Protein AF-A0A5B0AT53-F1 (afdb_monomer)

pLDDT: mean 71.48, std 12.98, range [48.03, 87.12]

Mean predicted aligned error: 10.18 Å

Radius of gyration: 14.53 Å; Cα contacts (8 Å, |Δi|>4): 42; chains: 1; bounding box: 28×27×37 Å

Secondary structure (DSSP, 8-state):
-PPTT--HHHHHHHHHHTTSHHHHHHHHHHHS---HHHHHHHHHTHHHHTS----SSHHHHHHHHH-

Organism: NCBI:txid1828112

Sequence (67 aa):
MPPAGVDREEVDAARRALRCGELAELTASARAPLTAGRFLRNITGAPHRTSFRFPNDPVRAERELCG

Solvent-accessible surface area (backbone atoms only — not comparable to full-atom values): 4060 Å² total; per-residue (Å²): 131,68,63,92,96,51,60,63,66,49,52,52,27,39,59,51,23,54,67,18,56,70,51,22,57,49,47,53,61,71,70,47,82,93,44,76,86,48,58,64,54,57,63,77,48,54,80,67,71,74,66,76,80,78,61,90,50,30,62,62,27,22,50,70,37,66,100

InterPro domains:
  IPR058983 Terminal beta-(1->2)-arabinofuranosyltransferase, C-terminal domain [PF26371] (3-46)

Foldseek 3Di:
DDPPPDDPVQVVLQVLLCCFAPNVVVNCLVPDDDDPVVVVVCVVCVPVVVPDDADPRSNRSSVVGVD

Structure (mmCIF, N/CA/C/O backbone):
data_AF-A0A5B0AT53-F1
#
_entry.id   AF-A0A5B0AT53-F1
#
loop_
_atom_site.group_PDB
_atom_site.id
_atom_site.type_symbol
_atom_site.label_atom_id
_atom_site.label_alt_id
_atom_site.label_comp_id
_atom_site.label_asym_id
_atom_site.label_entity_id
_atom_site.label_seq_id
_atom_site.pdbx_PDB_ins_code
_atom_site.Cartn_x
_atom_site.Cartn_y
_atom_site.Cartn_z
_atom_site.occupancy
_atom_site.B_iso_or_equiv
_atom_site.auth_seq_id
_atom_site.auth_comp_id
_atom_site.auth_asym_id
_atom_site.auth_atom_id
_atom_site.pdbx_PDB_model_num
ATOM 1 N N . MET A 1 1 ? 0.276 10.571 -17.536 1.00 58.84 1 MET A N 1
ATOM 2 C CA . MET A 1 1 ? 1.704 10.306 -17.801 1.00 58.84 1 MET A CA 1
ATOM 3 C C . MET A 1 1 ? 2.398 10.195 -16.452 1.00 58.84 1 MET A C 1
ATOM 5 O O . MET A 1 1 ? 2.063 11.014 -15.600 1.00 58.84 1 MET A O 1
ATOM 9 N N . PRO A 1 2 ? 3.228 9.173 -16.193 1.00 62.62 2 PRO A N 1
ATOM 10 C CA . PRO A 1 2 ? 4.036 9.142 -14.975 1.00 62.62 2 PRO A 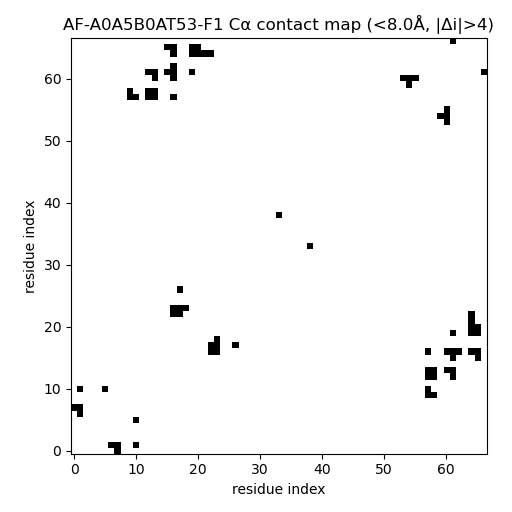CA 1
ATOM 11 C C . PRO A 1 2 ? 5.025 10.327 -14.951 1.00 62.62 2 PRO A C 1
ATOM 13 O O . PRO A 1 2 ? 5.308 10.894 -16.012 1.00 62.62 2 PRO A O 1
ATOM 16 N N . PRO A 1 3 ? 5.493 10.757 -13.763 1.00 71.00 3 PRO A N 1
ATOM 17 C CA . PRO A 1 3 ? 6.511 11.799 -13.656 1.00 71.00 3 PRO A CA 1
ATOM 18 C C . PRO A 1 3 ? 7.806 11.374 -14.364 1.00 71.00 3 PRO A C 1
ATOM 20 O O . PRO A 1 3 ? 8.077 10.184 -14.524 1.00 71.00 3 PRO A O 1
ATOM 23 N N . ALA A 1 4 ? 8.597 12.353 -14.811 1.00 74.31 4 ALA A N 1
ATOM 24 C CA . ALA A 1 4 ? 9.849 12.088 -15.514 1.00 74.31 4 ALA A CA 1
ATOM 25 C C . ALA A 1 4 ? 10.786 11.223 -14.652 1.00 74.31 4 ALA A C 1
ATOM 27 O O . ALA A 1 4 ? 11.002 11.527 -13.480 1.00 74.31 4 ALA A O 1
ATOM 28 N N . GLY A 1 5 ? 11.320 10.149 -15.241 1.00 72.81 5 GLY A N 1
ATOM 29 C CA . GLY A 1 5 ? 12.180 9.182 -14.550 1.00 72.81 5 GLY A CA 1
ATOM 30 C C . GLY A 1 5 ? 11.450 8.009 -13.887 1.00 72.81 5 GLY A C 1
ATOM 31 O O . GLY A 1 5 ? 12.105 7.226 -13.212 1.00 72.81 5 GLY A O 1
ATOM 32 N N . VAL A 1 6 ? 10.132 7.870 -14.074 1.00 75.62 6 VAL A N 1
ATOM 33 C CA . VAL A 1 6 ? 9.360 6.718 -13.582 1.00 75.62 6 VAL A CA 1
ATOM 34 C C . VAL A 1 6 ? 8.782 5.930 -14.754 1.00 75.62 6 VAL A C 1
ATOM 36 O O . VAL A 1 6 ? 8.079 6.496 -15.599 1.00 75.62 6 VAL A O 1
ATOM 39 N N . ASP A 1 7 ? 9.055 4.626 -14.786 1.00 84.62 7 ASP A N 1
ATOM 40 C CA . ASP A 1 7 ? 8.563 3.745 -15.836 1.00 84.62 7 ASP A CA 1
ATOM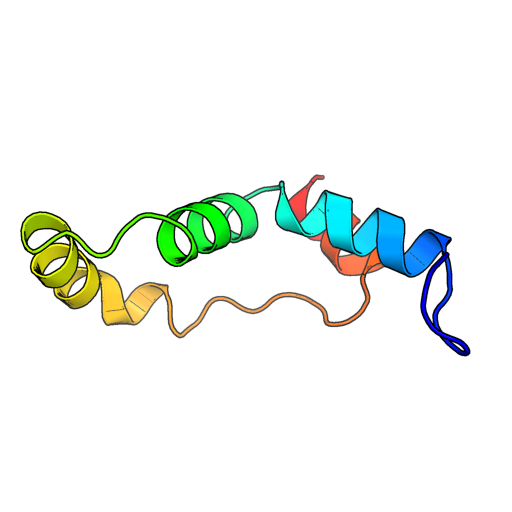 41 C C . ASP A 1 7 ? 7.042 3.527 -15.713 1.00 84.62 7 ASP A C 1
ATOM 43 O O . ASP A 1 7 ? 6.460 3.446 -14.625 1.00 84.62 7 ASP A O 1
ATOM 47 N N . ARG A 1 8 ? 6.352 3.478 -16.855 1.00 84.25 8 ARG A N 1
ATOM 48 C CA . ARG A 1 8 ? 4.895 3.320 -16.885 1.00 84.25 8 ARG A CA 1
ATOM 49 C C . ARG A 1 8 ? 4.465 1.924 -16.439 1.00 84.25 8 ARG A C 1
ATOM 51 O O . ARG A 1 8 ? 3.439 1.804 -15.770 1.00 84.25 8 ARG A O 1
ATOM 58 N N . GLU A 1 9 ? 5.232 0.903 -16.797 1.00 83.69 9 GLU A N 1
ATOM 59 C CA . GLU A 1 9 ? 4.974 -0.485 -16.428 1.00 83.69 9 GLU A CA 1
ATOM 60 C C . GLU A 1 9 ? 5.138 -0.682 -14.921 1.00 83.69 9 GLU A C 1
ATOM 62 O O . GLU A 1 9 ? 4.275 -1.295 -14.289 1.00 83.69 9 GLU A O 1
ATOM 67 N N . GLU A 1 10 ? 6.162 -0.067 -14.323 1.00 81.06 10 GLU A N 1
ATOM 68 C CA . GLU A 1 10 ? 6.367 -0.050 -12.870 1.00 81.06 10 GLU A CA 1
ATOM 69 C C . GLU A 1 10 ? 5.187 0.598 -12.134 1.00 81.06 10 GLU A C 1
ATOM 71 O O . GLU A 1 10 ? 4.703 0.077 -11.127 1.00 81.06 10 GLU A O 1
ATOM 76 N N . VAL A 1 11 ? 4.663 1.712 -12.656 1.00 84.69 11 VAL A N 1
ATOM 77 C CA . VAL A 1 11 ? 3.499 2.395 -12.066 1.00 84.69 11 VAL A CA 1
ATOM 78 C C . VAL A 1 11 ? 2.240 1.544 -12.156 1.00 84.69 11 VAL A C 1
ATOM 80 O O . VAL A 1 11 ? 1.446 1.508 -11.210 1.00 84.69 11 VAL A O 1
ATOM 83 N N . ASP A 1 12 ? 2.025 0.866 -13.278 1.00 86.12 12 ASP A N 1
ATOM 84 C CA . ASP A 1 12 ? 0.849 0.021 -13.446 1.00 86.12 12 ASP A CA 1
ATOM 85 C C . ASP A 1 12 ? 0.942 -1.256 -12.594 1.00 86.12 12 ASP A C 1
ATOM 87 O O . ASP A 1 12 ? -0.069 -1.647 -12.002 1.00 86.12 12 ASP A O 1
ATOM 91 N N . ALA A 1 13 ? 2.138 -1.827 -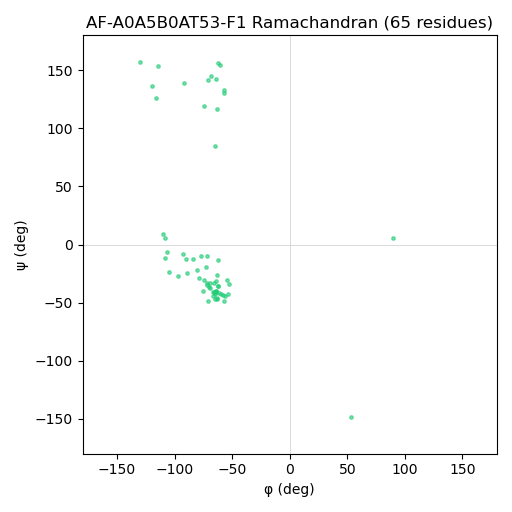12.421 1.00 82.38 13 ALA A N 1
ATOM 92 C CA . ALA A 1 13 ? 2.393 -2.918 -11.478 1.00 82.38 13 ALA A CA 1
ATOM 93 C C . ALA A 1 13 ? 2.143 -2.486 -10.024 1.00 82.38 13 ALA A C 1
ATOM 95 O O . ALA A 1 13 ? 1.372 -3.128 -9.308 1.00 82.38 13 ALA A O 1
ATOM 96 N N . ALA A 1 14 ? 2.665 -1.325 -9.611 1.00 83.69 14 ALA A N 1
ATOM 97 C CA . ALA A 1 14 ? 2.421 -0.769 -8.278 1.00 83.69 14 ALA A CA 1
ATOM 98 C C . ALA A 1 14 ? 0.920 -0.569 -8.008 1.00 83.69 14 ALA A C 1
ATOM 100 O O . ALA A 1 14 ? 0.404 -0.912 -6.942 1.00 83.69 14 ALA A O 1
ATOM 101 N N . ARG A 1 15 ? 0.178 -0.044 -8.992 1.00 87.12 15 ARG A N 1
ATOM 102 C CA . ARG 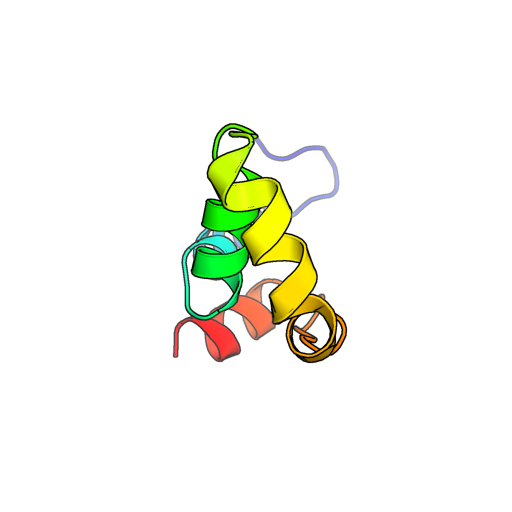A 1 15 ? -1.279 0.134 -8.886 1.00 87.12 15 ARG A CA 1
ATOM 103 C C . ARG A 1 15 ? -2.020 -1.186 -8.720 1.00 87.12 15 ARG A C 1
ATOM 105 O O . ARG A 1 15 ? -3.050 -1.193 -8.047 1.00 87.12 15 ARG A O 1
ATOM 112 N N . ARG A 1 16 ? -1.558 -2.258 -9.368 1.00 85.81 16 ARG A N 1
ATOM 113 C CA . ARG A 1 16 ? -2.147 -3.596 -9.233 1.00 85.81 16 ARG A CA 1
ATOM 114 C C . ARG A 1 16 ? -1.841 -4.178 -7.855 1.00 85.81 16 ARG A C 1
ATOM 116 O O . ARG A 1 16 ? -2.791 -4.517 -7.157 1.00 85.81 16 ARG A O 1
ATOM 123 N N . ALA A 1 17 ? -0.586 -4.130 -7.408 1.00 85.81 17 ALA A N 1
ATOM 124 C CA . ALA A 1 17 ? -0.172 -4.578 -6.075 1.00 85.81 17 ALA A CA 1
ATOM 125 C C . ALA A 1 17 ? -0.984 -3.921 -4.938 1.00 85.81 17 ALA A C 1
ATOM 127 O O . ALA A 1 17 ? -1.447 -4.605 -4.029 1.00 85.81 17 ALA A O 1
ATOM 128 N N . LEU A 1 18 ? -1.255 -2.609 -5.025 1.00 85.00 18 LEU A N 1
ATOM 129 C CA . LEU A 1 18 ? -2.062 -1.865 -4.038 1.00 85.00 18 LEU A CA 1
ATOM 130 C C . LEU A 1 18 ? -3.520 -2.341 -3.902 1.00 85.00 18 LEU A C 1
ATOM 132 O O . LEU A 1 18 ? -4.218 -1.915 -2.982 1.00 85.00 18 LEU A O 1
ATOM 136 N N . ARG A 1 19 ? -4.009 -3.163 -4.834 1.00 86.62 19 ARG A N 1
ATOM 137 C CA . ARG A 1 19 ? -5.374 -3.704 -4.836 1.00 86.62 19 ARG A CA 1
ATOM 138 C C . ARG A 1 19 ? -5.432 -5.192 -4.496 1.00 86.62 19 ARG A C 1
ATOM 140 O O . ARG A 1 19 ? -6.519 -5.756 -4.549 1.00 86.62 19 ARG A O 1
ATOM 147 N N . CYS A 1 20 ? -4.310 -5.806 -4.129 1.00 85.94 20 CYS A N 1
ATOM 148 C CA . CYS A 1 20 ? -4.234 -7.230 -3.823 1.00 85.94 20 CYS A CA 1
ATOM 149 C C . CYS A 1 20 ? -3.899 -7.509 -2.350 1.00 85.94 20 CYS A C 1
ATOM 151 O O . CYS A 1 20 ? -3.239 -6.708 -1.682 1.00 8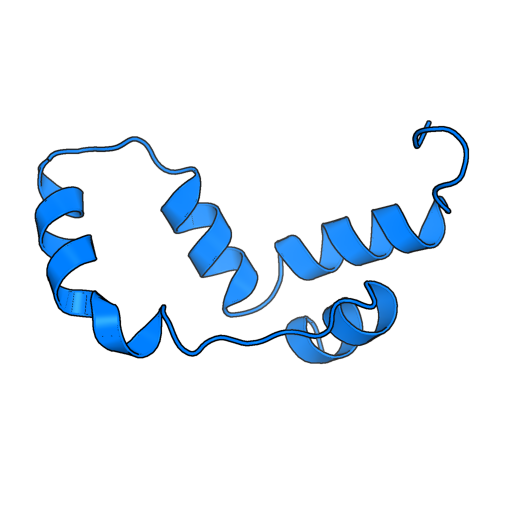5.94 20 CYS A O 1
ATOM 153 N N . GLY A 1 21 ? -4.341 -8.674 -1.867 1.00 82.81 21 GLY A N 1
ATOM 154 C CA . GLY A 1 21 ? -3.955 -9.250 -0.577 1.00 82.81 21 GLY A CA 1
ATOM 155 C C . GLY A 1 21 ? -4.130 -8.329 0.637 1.00 82.81 21 GLY A C 1
ATOM 156 O O . GLY A 1 21 ? -5.008 -7.466 0.687 1.00 82.81 21 GLY A O 1
ATOM 157 N N . GLU A 1 22 ? -3.256 -8.504 1.630 1.00 78.00 22 GLU A N 1
ATOM 158 C CA . GLU A 1 22 ? -3.250 -7.718 2.874 1.00 78.00 22 GLU A CA 1
ATOM 159 C C . GLU A 1 22 ? -2.983 -6.219 2.624 1.00 78.00 22 GLU A C 1
ATOM 161 O O . GLU A 1 22 ? -3.470 -5.361 3.365 1.00 78.00 22 GLU A O 1
ATOM 166 N N . LEU A 1 23 ? -2.288 -5.873 1.532 1.00 78.81 23 LEU A N 1
ATOM 167 C CA . LEU A 1 23 ? -2.018 -4.484 1.155 1.00 78.81 23 LEU A CA 1
ATOM 168 C C . LEU A 1 23 ? -3.292 -3.742 0.710 1.00 78.81 23 LEU A C 1
ATOM 170 O O . LEU A 1 23 ? -3.435 -2.546 0.991 1.00 78.81 23 LEU A O 1
ATOM 174 N N . ALA A 1 24 ? -4.242 -4.437 0.079 1.00 82.81 24 ALA A N 1
ATOM 175 C CA . ALA A 1 24 ? -5.552 -3.879 -0.257 1.00 82.81 24 ALA A CA 1
ATOM 176 C C . ALA A 1 24 ? -6.358 -3.544 1.003 1.00 82.81 24 ALA A C 1
ATOM 178 O O . ALA A 1 24 ? -6.879 -2.434 1.128 1.00 82.81 24 ALA A O 1
ATOM 179 N N . GLU A 1 25 ? -6.397 -4.468 1.966 1.00 77.00 25 GLU A N 1
ATOM 180 C CA . GLU A 1 25 ? -7.084 -4.293 3.252 1.00 77.00 25 GLU A CA 1
ATOM 181 C C . GLU A 1 25 ? -6.459 -3.166 4.085 1.00 77.00 25 GLU A C 1
ATOM 183 O O . GLU A 1 25 ? -7.167 -2.344 4.684 1.00 77.00 25 GLU A O 1
ATOM 188 N N . LEU A 1 26 ? -5.125 -3.063 4.073 1.00 75.75 26 LEU A N 1
ATOM 189 C CA . LEU A 1 26 ? -4.394 -1.965 4.699 1.00 75.75 26 LEU A CA 1
ATOM 190 C C . LEU A 1 26 ? -4.732 -0.624 4.033 1.00 75.75 26 LEU A C 1
ATOM 192 O O . LEU A 1 26 ? -5.043 0.349 4.722 1.00 75.75 26 LEU A O 1
ATOM 196 N N . THR A 1 27 ? -4.733 -0.573 2.698 1.00 79.56 27 THR A N 1
ATOM 197 C CA . THR A 1 27 ? -5.040 0.643 1.929 1.00 79.56 27 THR A CA 1
ATOM 198 C C . THR A 1 27 ? -6.488 1.089 2.133 1.00 79.56 27 THR A C 1
ATOM 200 O O . THR A 1 27 ? -6.749 2.278 2.333 1.00 79.56 27 THR A O 1
ATOM 203 N N . ALA A 1 28 ? -7.436 0.151 2.133 1.00 79.31 28 ALA A N 1
ATOM 204 C CA . ALA A 1 28 ? -8.843 0.416 2.412 1.00 79.31 28 ALA A CA 1
ATOM 205 C C . ALA A 1 28 ? -9.045 0.916 3.850 1.00 79.31 28 ALA A C 1
ATOM 207 O O . ALA A 1 28 ? -9.794 1.867 4.081 1.00 79.31 28 ALA A O 1
ATOM 208 N N . SER A 1 29 ? -8.329 0.331 4.813 1.00 67.00 29 SER A N 1
ATOM 209 C CA . SER A 1 29 ? -8.339 0.775 6.210 1.00 67.00 29 SER A CA 1
ATOM 210 C C . SER A 1 29 ? -7.762 2.183 6.377 1.00 67.00 29 SER A C 1
ATOM 212 O O . SER A 1 29 ? -8.331 2.975 7.126 1.00 67.00 29 SER A O 1
ATOM 214 N N . ALA A 1 30 ? -6.676 2.507 5.668 1.00 70.50 30 ALA A N 1
ATOM 215 C CA . ALA A 1 30 ? -6.014 3.811 5.722 1.00 70.50 30 ALA A CA 1
ATOM 216 C C . ALA A 1 30 ? -6.823 4.932 5.047 1.00 70.50 30 ALA A C 1
ATOM 218 O O . ALA A 1 30 ? -6.762 6.080 5.480 1.00 70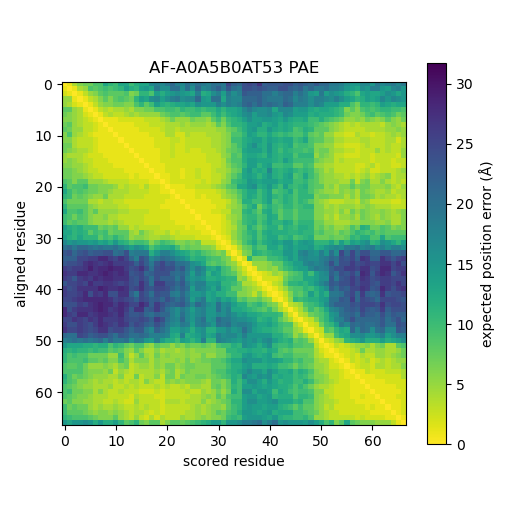.50 30 ALA A O 1
ATOM 219 N N . ARG A 1 31 ? -7.577 4.614 3.986 1.00 70.81 31 ARG A N 1
ATOM 220 C CA . ARG A 1 31 ? -8.387 5.588 3.230 1.00 70.81 31 ARG A CA 1
ATOM 221 C C . ARG A 1 31 ? -9.812 5.759 3.755 1.00 70.81 31 ARG A C 1
ATOM 223 O O . ARG A 1 31 ? -10.504 6.680 3.327 1.00 70.81 31 ARG A O 1
ATOM 230 N N . ALA A 1 32 ? -10.274 4.883 4.644 1.00 63.81 32 ALA A N 1
ATOM 231 C CA . ALA A 1 32 ? -11.599 5.004 5.233 1.00 63.81 32 ALA A CA 1
ATOM 232 C C . ALA A 1 32 ? -11.688 6.225 6.173 1.00 63.81 32 ALA A C 1
ATOM 234 O O . ALA A 1 32 ? -10.728 6.519 6.887 1.00 63.81 32 ALA A O 1
ATOM 235 N N . PRO A 1 33 ? -12.843 6.914 6.234 1.00 57.56 33 PRO A N 1
ATOM 236 C CA . PRO A 1 33 ? -13.032 8.053 7.126 1.00 57.56 33 PRO A CA 1
ATOM 237 C C . PRO A 1 33 ? -12.785 7.671 8.595 1.00 57.56 33 PRO A C 1
ATOM 239 O O . PRO A 1 33 ? -13.297 6.659 9.089 1.00 57.56 33 PRO A O 1
ATOM 242 N N . LEU A 1 34 ? -12.003 8.504 9.294 1.00 54.12 34 LEU A N 1
ATOM 243 C CA . LEU A 1 34 ? -11.682 8.384 10.720 1.00 54.12 34 LEU A CA 1
ATOM 244 C C . LEU A 1 34 ? -12.948 8.571 11.568 1.00 54.12 34 LEU A C 1
ATOM 246 O O . LEU A 1 34 ? -13.251 9.656 12.049 1.00 54.12 34 LEU A O 1
ATOM 250 N N . THR A 1 35 ? -13.711 7.501 11.752 1.00 56.06 35 THR A N 1
ATOM 251 C CA . THR A 1 35 ? -14.845 7.474 12.681 1.00 56.06 35 THR A CA 1
ATOM 252 C C . THR A 1 35 ? -14.381 6.986 14.055 1.00 56.06 35 THR A C 1
ATOM 254 O O . THR A 1 35 ? -13.593 6.041 14.164 1.00 56.06 35 THR A O 1
ATOM 257 N N . ALA A 1 36 ? -14.878 7.610 15.130 1.00 51.81 36 ALA A N 1
ATOM 258 C CA . ALA A 1 36 ? -14.479 7.319 16.515 1.00 51.81 36 ALA A CA 1
ATOM 259 C C . ALA A 1 36 ? -14.624 5.827 16.901 1.00 51.81 36 ALA A C 1
ATOM 261 O O . ALA A 1 36 ? -13.802 5.289 17.640 1.00 51.81 36 ALA A O 1
ATOM 262 N N . GLY A 1 37 ? -15.593 5.110 16.313 1.00 57.25 37 GLY A N 1
ATOM 263 C CA . GLY A 1 37 ? -15.790 3.663 16.504 1.00 57.25 37 GLY A CA 1
ATOM 264 C C . GLY A 1 37 ? -14.748 2.746 15.833 1.00 57.25 37 GLY A C 1
ATOM 265 O O . GLY A 1 37 ? -14.732 1.538 16.092 1.00 57.25 37 GLY A O 1
ATOM 266 N N . ARG A 1 38 ? -13.874 3.282 14.966 1.00 54.41 38 ARG A N 1
ATOM 267 C CA . ARG A 1 38 ? -12.730 2.571 14.356 1.00 54.41 38 ARG A CA 1
ATOM 268 C C . ARG A 1 38 ? -11.393 2.969 14.979 1.00 54.41 38 ARG A C 1
ATOM 270 O O . ARG A 1 38 ? -10.479 2.151 14.974 1.00 54.41 38 ARG A O 1
ATOM 277 N N . PHE A 1 39 ? -11.299 4.157 15.577 1.00 53.31 39 PHE A N 1
ATOM 278 C CA . PHE A 1 39 ? -10.125 4.597 16.341 1.00 53.31 39 PHE A CA 1
ATOM 279 C C . PHE A 1 39 ? -9.789 3.609 17.476 1.00 53.31 39 PHE A C 1
ATOM 281 O O . PHE A 1 39 ? -8.651 3.162 17.586 1.00 53.31 39 PHE A O 1
ATOM 288 N N . LEU A 1 40 ? -10.805 3.143 18.214 1.00 52.09 40 LEU A N 1
ATOM 289 C CA . LEU A 1 40 ? -10.661 2.111 19.253 1.00 52.09 40 LEU A CA 1
ATOM 290 C C . LEU A 1 40 ? -10.255 0.728 18.702 1.00 52.09 40 LEU A C 1
ATOM 292 O O . LEU A 1 40 ? -9.492 0.017 19.347 1.00 52.09 40 LEU A O 1
ATOM 296 N N . ARG A 1 41 ? -10.694 0.353 17.490 1.00 54.44 41 ARG A N 1
ATOM 297 C CA . ARG A 1 41 ? -10.313 -0.927 16.852 1.00 54.44 41 ARG A CA 1
ATOM 298 C C . ARG A 1 41 ? -8.920 -0.908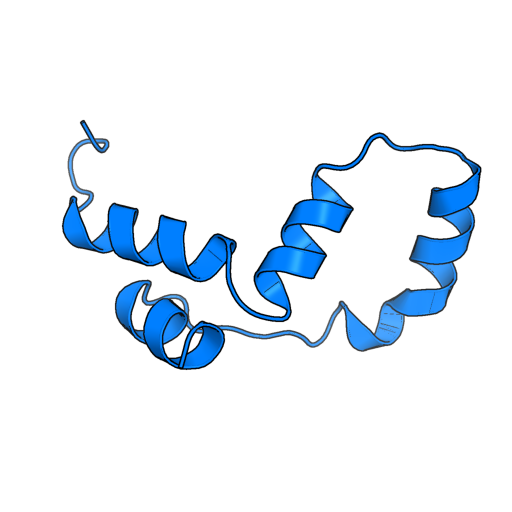 16.218 1.00 54.44 41 ARG A C 1
ATOM 300 O O . ARG A 1 41 ? -8.266 -1.946 16.164 1.00 54.44 41 ARG A O 1
ATOM 307 N N . ASN A 1 42 ? -8.454 0.258 15.769 1.00 51.03 42 ASN A N 1
ATOM 308 C CA . ASN A 1 42 ? -7.077 0.453 15.309 1.00 51.03 42 ASN A CA 1
ATOM 309 C C . ASN A 1 42 ? -6.061 0.252 16.449 1.00 51.03 42 ASN A C 1
ATOM 311 O O . ASN A 1 42 ? -4.974 -0.255 16.189 1.00 51.03 42 ASN A O 1
ATOM 315 N N . ILE A 1 43 ? -6.431 0.565 17.698 1.00 52.56 43 ILE A N 1
ATOM 316 C CA . ILE A 1 43 ? -5.583 0.333 18.880 1.00 52.56 43 ILE A CA 1
ATOM 317 C C . ILE A 1 43 ? -5.424 -1.169 19.187 1.00 52.56 43 ILE A C 1
ATOM 319 O O . ILE A 1 43 ? -4.327 -1.612 19.513 1.00 52.56 43 ILE A O 1
ATOM 323 N N . THR A 1 44 ? -6.462 -1.990 19.010 1.00 53.69 44 THR A N 1
ATOM 324 C CA . THR A 1 44 ? -6.413 -3.435 19.326 1.00 53.69 44 THR A CA 1
ATOM 325 C C . THR A 1 44 ? -5.680 -4.316 18.298 1.00 53.69 44 THR A C 1
ATOM 327 O O . THR A 1 44 ? -5.437 -5.484 18.580 1.00 53.69 44 THR A O 1
ATOM 330 N N . GLY A 1 45 ? -5.309 -3.791 17.121 1.00 48.03 45 GLY A N 1
ATOM 331 C CA . GLY A 1 45 ? -4.596 -4.527 16.054 1.00 48.03 45 GLY A CA 1
ATOM 332 C C . GLY A 1 45 ? -3.134 -4.109 15.837 1.00 48.03 45 GLY A C 1
ATOM 333 O O . GLY A 1 45 ? -2.508 -4.524 14.860 1.00 48.03 45 GLY A O 1
ATOM 334 N N . ALA A 1 46 ? -2.592 -3.271 16.726 1.00 49.84 46 ALA A N 1
ATOM 335 C CA . ALA A 1 46 ? -1.264 -2.668 16.616 1.00 49.84 46 ALA A CA 1
ATOM 336 C C . ALA A 1 46 ? -0.073 -3.642 16.388 1.00 49.84 46 ALA A C 1
ATOM 338 O O . ALA A 1 46 ? 0.842 -3.259 15.652 1.00 49.84 46 ALA A O 1
ATOM 339 N N . PRO A 1 47 ? -0.048 -4.883 16.924 1.00 51.19 47 PRO A N 1
ATOM 340 C CA . PRO A 1 47 ? 1.126 -5.747 16.764 1.00 51.19 47 PRO A CA 1
ATOM 341 C C . PRO A 1 47 ? 1.223 -6.484 15.413 1.00 51.19 47 PRO A C 1
ATOM 343 O O . PRO A 1 47 ? 2.329 -6.832 15.020 1.00 51.19 47 PRO A O 1
ATOM 346 N N . HIS A 1 48 ? 0.128 -6.695 14.664 1.00 49.78 48 HIS A N 1
ATOM 347 C CA . HIS A 1 48 ? 0.194 -7.381 13.352 1.00 49.78 48 HIS A CA 1
ATOM 348 C C . HIS A 1 48 ? 0.439 -6.408 12.183 1.00 49.78 48 HIS A C 1
ATOM 350 O O . HIS A 1 48 ? 0.991 -6.773 11.152 1.00 49.78 48 HIS A O 1
ATOM 356 N N . ARG A 1 49 ? 0.066 -5.132 12.347 1.00 50.59 49 ARG A N 1
ATOM 357 C CA . ARG A 1 49 ? 0.201 -4.099 11.301 1.00 50.59 49 ARG A CA 1
ATOM 358 C C . ARG A 1 49 ? 1.581 -3.445 11.236 1.00 50.59 49 ARG A C 1
ATOM 360 O O . ARG A 1 49 ? 1.865 -2.731 10.283 1.00 50.59 49 ARG A O 1
ATOM 367 N N . THR A 1 50 ? 2.427 -3.664 12.239 1.00 52.31 50 THR A N 1
ATOM 368 C CA . THR A 1 50 ? 3.796 -3.123 12.292 1.00 52.31 50 THR A CA 1
ATOM 369 C C . THR A 1 50 ? 4.850 -4.078 11.722 1.00 52.31 50 THR A C 1
ATOM 371 O O . THR A 1 50 ? 5.993 -3.666 11.536 1.00 52.31 50 THR A O 1
ATOM 374 N N . SER A 1 51 ? 4.489 -5.327 11.404 1.00 61.00 51 SER A N 1
ATOM 375 C CA . SER A 1 51 ? 5.407 -6.347 10.873 1.00 61.00 51 SER A CA 1
ATOM 376 C C . SER A 1 51 ? 5.208 -6.680 9.390 1.00 61.00 51 SER A C 1
ATOM 378 O O . SER A 1 51 ? 6.076 -7.339 8.815 1.00 61.00 51 SER A O 1
ATOM 380 N N . PHE A 1 52 ? 4.118 -6.225 8.759 1.00 70.75 52 PHE A N 1
ATOM 381 C CA . PHE A 1 52 ? 3.868 -6.469 7.337 1.00 70.75 52 PHE A CA 1
ATOM 382 C C . PHE A 1 52 ? 4.962 -5.814 6.482 1.00 70.75 52 PHE A C 1
ATOM 384 O O . PHE A 1 52 ? 5.126 -4.591 6.479 1.00 70.75 52 PHE A O 1
ATOM 391 N N . ARG A 1 53 ? 5.731 -6.639 5.764 1.00 76.75 53 ARG A N 1
ATOM 392 C CA . ARG A 1 53 ? 6.772 -6.205 4.827 1.00 76.75 53 ARG A CA 1
ATOM 393 C C . ARG A 1 53 ? 6.442 -6.718 3.436 1.00 76.75 53 ARG A C 1
ATOM 395 O O . ARG A 1 53 ? 6.106 -7.885 3.278 1.00 76.75 53 ARG A O 1
ATOM 402 N N . PHE A 1 54 ? 6.606 -5.853 2.446 1.00 76.81 54 PHE A N 1
ATOM 403 C CA . PHE A 1 54 ? 6.468 -6.178 1.032 1.00 76.81 54 PHE A CA 1
ATOM 404 C C . PHE A 1 54 ? 7.699 -5.667 0.262 1.00 76.81 54 PHE A C 1
ATOM 406 O O . PHE A 1 54 ? 8.393 -4.767 0.752 1.00 76.81 54 PHE A O 1
ATOM 413 N N . PRO A 1 55 ? 8.015 -6.239 -0.912 1.00 79.25 55 PRO A N 1
ATOM 414 C CA . PRO A 1 55 ? 9.132 -5.777 -1.729 1.00 79.25 55 PRO A CA 1
ATOM 415 C C . PRO A 1 55 ? 8.934 -4.342 -2.233 1.00 79.25 55 PRO A C 1
ATOM 417 O O . PRO A 1 55 ? 7.836 -3.973 -2.635 1.00 79.25 55 PRO A O 1
ATOM 420 N N . ASN A 1 56 ? 10.010 -3.551 -2.286 1.00 82.12 56 ASN A N 1
ATOM 421 C CA . ASN A 1 56 ? 9.973 -2.212 -2.898 1.00 82.12 56 ASN A CA 1
ATOM 422 C C . ASN A 1 56 ? 9.882 -2.255 -4.433 1.00 82.12 56 ASN A C 1
ATOM 424 O O . ASN A 1 56 ? 9.510 -1.257 -5.043 1.00 82.12 56 ASN A O 1
ATOM 428 N N . ASP A 1 57 ? 10.234 -3.387 -5.048 1.00 83.69 57 ASP A N 1
ATOM 429 C CA . ASP A 1 57 ? 10.097 -3.595 -6.487 1.00 83.69 57 ASP A CA 1
ATOM 430 C C . ASP A 1 57 ? 8.615 -3.826 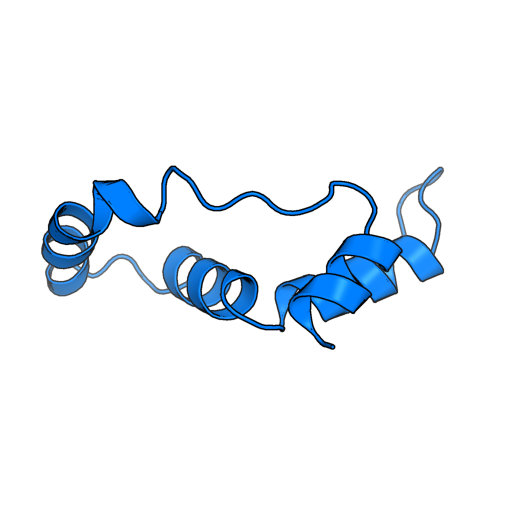-6.851 1.00 83.69 57 ASP A C 1
ATOM 432 O O . ASP A 1 57 ? 8.022 -4.796 -6.363 1.00 83.69 57 ASP A O 1
ATOM 436 N N . PRO A 1 58 ? 7.996 -2.974 -7.693 1.00 76.88 58 PRO A N 1
ATOM 437 C CA . PRO A 1 58 ? 6.565 -3.045 -7.989 1.00 76.88 58 PRO A CA 1
ATOM 438 C C . PRO A 1 58 ? 6.130 -4.343 -8.665 1.00 76.8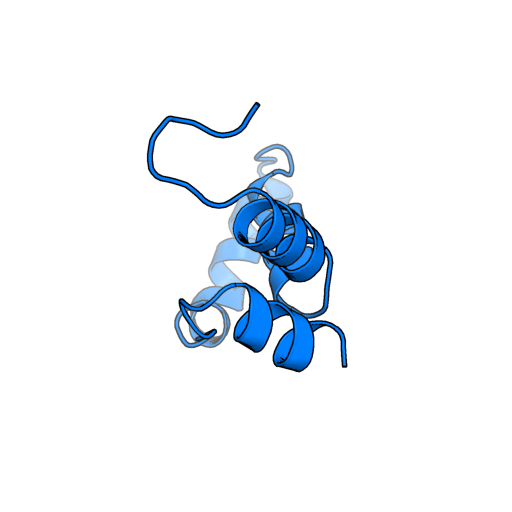8 58 PRO A C 1
ATOM 440 O O . PRO A 1 58 ? 5.036 -4.840 -8.400 1.00 76.88 58 PRO A O 1
ATOM 443 N N . VAL A 1 59 ? 6.977 -4.894 -9.535 1.00 81.94 59 VAL A N 1
ATOM 444 C CA . VAL A 1 59 ? 6.670 -6.097 -10.316 1.00 81.94 59 VAL A CA 1
ATOM 445 C C . VAL A 1 59 ? 6.750 -7.336 -9.425 1.00 81.94 59 VAL A C 1
ATOM 447 O O . VAL A 1 59 ? 5.895 -8.221 -9.504 1.00 81.94 59 VAL A O 1
ATOM 450 N N . ARG A 1 60 ? 7.739 -7.396 -8.529 1.00 82.06 60 ARG A N 1
ATOM 451 C CA . ARG A 1 60 ? 7.864 -8.447 -7.514 1.00 82.06 60 ARG A CA 1
ATOM 452 C C . ARG A 1 60 ? 6.735 -8.366 -6.491 1.00 82.06 60 ARG A C 1
ATOM 454 O O . ARG A 1 60 ? 6.145 -9.393 -6.171 1.00 82.06 60 ARG A O 1
ATOM 461 N N . ALA A 1 61 ? 6.409 -7.162 -6.020 1.00 80.25 61 ALA A N 1
ATOM 462 C CA . ALA A 1 61 ? 5.311 -6.945 -5.083 1.00 80.25 61 ALA A CA 1
ATOM 463 C C . ALA A 1 61 ? 3.961 -7.358 -5.683 1.00 80.25 61 ALA A C 1
ATOM 465 O O . ALA A 1 61 ? 3.176 -8.017 -5.009 1.00 80.25 61 ALA A O 1
ATOM 466 N N . GLU A 1 62 ? 3.701 -7.034 -6.955 1.00 82.31 62 GLU A N 1
ATOM 467 C CA . GLU A 1 62 ? 2.501 -7.494 -7.659 1.00 82.31 62 GLU A CA 1
ATOM 468 C C . GLU A 1 62 ? 2.412 -9.025 -7.668 1.00 82.31 62 GLU A C 1
ATOM 470 O O . GLU A 1 62 ? 1.378 -9.581 -7.307 1.00 82.31 62 GLU A O 1
ATOM 475 N N . ARG A 1 63 ? 3.498 -9.715 -8.031 1.00 82.31 63 ARG A N 1
ATOM 476 C CA . ARG A 1 63 ? 3.517 -11.183 -8.090 1.00 82.31 63 ARG A CA 1
ATOM 477 C C . ARG A 1 63 ? 3.318 -11.842 -6.727 1.00 82.31 63 ARG A C 1
ATOM 479 O O . ARG A 1 63 ? 2.627 -12.846 -6.659 1.00 82.31 63 ARG A O 1
ATOM 486 N N . GLU A 1 64 ? 3.915 -11.304 -5.665 1.00 83.69 64 GLU A N 1
ATOM 487 C CA . GLU A 1 64 ? 3.795 -11.871 -4.312 1.00 83.69 64 GLU A CA 1
ATOM 488 C C . GLU A 1 64 ? 2.432 -11.602 -3.664 1.00 83.69 64 GLU A C 1
ATOM 490 O O . GLU A 1 64 ? 1.979 -12.401 -2.851 1.00 83.69 64 GLU A O 1
ATOM 495 N N . LEU A 1 65 ? 1.782 -10.482 -3.996 1.00 82.31 65 LEU A N 1
ATOM 496 C CA . LEU A 1 65 ? 0.524 -10.069 -3.362 1.00 82.31 65 LEU A CA 1
ATOM 497 C C . LEU A 1 65 ? -0.722 -10.467 -4.160 1.00 82.31 65 LEU A C 1
ATOM 499 O O . LEU A 1 65 ? -1.793 -10.596 -3.567 1.00 82.31 65 LEU A O 1
ATOM 503 N N . CYS A 1 66 ? -0.608 -10.605 -5.485 1.00 83.25 66 CYS A N 1
ATOM 504 C CA . CYS A 1 66 ? -1.712 -10.951 -6.386 1.00 83.25 66 CYS A CA 1
ATOM 505 C C . CYS A 1 66 ? -1.650 -12.397 -6.923 1.00 83.25 66 CYS A C 1
ATOM 507 O O . CYS A 1 66 ? -2.560 -12.782 -7.659 1.00 83.25 66 CYS A O 1
ATOM 509 N N . GLY A 1 67 ? -0.574 -13.141 -6.637 1.00 65.62 67 GLY A N 1
ATOM 510 C CA . GLY A 1 67 ? -0.336 -14.517 -7.096 1.00 65.62 67 GLY A CA 1
ATOM 511 C C . GLY A 1 67 ? -0.902 -15.584 -6.172 1.00 65.62 67 GLY A C 1
ATOM 512 O O . GLY A 1 67 ? -0.820 -15.398 -4.939 1.00 65.62 67 GLY A O 1
#